Protein AF-A0A0F8YRE2-F1 (afdb_monomer)

Nearest PDB structures (foldseek):
  3ako-assembly1_B  TM=3.468E-01  e=7.387E+00  Plant transformation vector pSITEII-4C1
  8xvg-assembly1_H  TM=2.448E-01  e=8.894E+00  Homo sapiens

Secondary structure (DSSP, 8-state):
-EEEEEEEP-SSTTTTSEEEEE----S---TT-HHHHHHHHHHTSPPPTTGGG---GGGGTT---EEEEEEEE-TTSSEEEEEEEEEPPPTTPPPPPP-SPTT---HHHHHHHHTS----S-PPP-------

Mean predicted aligned error: 9.48 Å

Structure (mmCIF, N/CA/C/O backbone):
data_AF-A0A0F8YRE2-F1
#
_entry.id   AF-A0A0F8YRE2-F1
#
loop_
_atom_site.group_PDB
_atom_site.id
_atom_site.type_symbol
_atom_site.label_atom_id
_atom_site.label_alt_id
_atom_site.label_comp_id
_atom_site.label_asym_id
_atom_site.label_entity_id
_atom_site.label_seq_id
_atom_site.pdbx_PDB_ins_code
_atom_site.Cartn_x
_atom_site.Cartn_y
_atom_site.Cartn_z
_atom_site.occupancy
_atom_site.B_iso_or_equiv
_atom_site.auth_seq_id
_atom_site.auth_comp_id
_atom_site.auth_asym_id
_atom_site.auth_atom_id
_atom_site.pdbx_PDB_model_num
ATOM 1 N N . LEU A 1 1 ? 1.468 -7.126 1.286 1.00 88.31 1 LEU A N 1
ATOM 2 C CA . LEU A 1 1 ? 0.742 -6.599 0.110 1.00 88.31 1 LEU A CA 1
ATOM 3 C C . LEU A 1 1 ? 1.751 -6.330 -0.997 1.00 88.31 1 LEU A C 1
ATOM 5 O O . LEU A 1 1 ? 2.832 -5.826 -0.690 1.00 88.31 1 LEU A O 1
ATOM 9 N N . GLY A 1 2 ? 1.421 -6.714 -2.228 1.00 89.31 2 GLY A N 1
ATOM 10 C CA . GLY A 1 2 ? 2.219 -6.464 -3.428 1.00 89.31 2 GLY A CA 1
ATOM 11 C C . GLY A 1 2 ? 1.455 -5.560 -4.393 1.00 89.31 2 GLY A C 1
ATOM 12 O O . GLY A 1 2 ? 0.228 -5.615 -4.419 1.00 89.31 2 GLY A O 1
ATOM 13 N N . PHE A 1 3 ? 2.168 -4.713 -5.128 1.00 90.88 3 PHE A N 1
ATOM 14 C CA . PHE A 1 3 ? 1.592 -3.693 -5.996 1.00 90.88 3 PHE A CA 1
ATOM 15 C C . PHE A 1 3 ? 2.363 -3.615 -7.307 1.00 90.88 3 PHE A C 1
ATOM 17 O O . PHE A 1 3 ? 3.580 -3.445 -7.299 1.00 90.88 3 PHE A O 1
ATOM 24 N N . GLU A 1 4 ? 1.643 -3.678 -8.419 1.00 91.12 4 GLU A N 1
ATOM 25 C CA . GLU A 1 4 ? 2.153 -3.332 -9.741 1.00 91.12 4 GLU A CA 1
ATOM 26 C C . GLU A 1 4 ? 1.975 -1.829 -9.980 1.00 91.12 4 GLU A C 1
ATOM 28 O O . GLU A 1 4 ? 0.897 -1.290 -9.719 1.00 91.12 4 GLU A O 1
ATOM 33 N N . ILE A 1 5 ? 3.021 -1.147 -10.452 1.00 91.56 5 ILE A N 1
ATOM 34 C CA . ILE A 1 5 ? 2.970 0.286 -10.785 1.00 91.56 5 ILE A CA 1
ATOM 35 C C . ILE A 1 5 ? 3.177 0.510 -12.283 1.00 91.56 5 ILE A C 1
ATOM 37 O O . ILE A 1 5 ? 3.642 -0.380 -12.984 1.00 91.56 5 ILE A O 1
ATOM 41 N N . ASP A 1 6 ? 2.807 1.688 -12.788 1.00 89.75 6 ASP A N 1
ATOM 42 C CA . ASP A 1 6 ? 2.794 1.941 -14.237 1.00 89.75 6 ASP A CA 1
ATOM 43 C C . ASP A 1 6 ? 4.196 2.058 -14.840 1.00 89.75 6 ASP A C 1
ATOM 45 O O . ASP A 1 6 ? 4.415 1.725 -16.005 1.00 89.75 6 ASP A O 1
ATOM 49 N N . GLU A 1 7 ? 5.157 2.480 -14.020 1.00 88.75 7 GLU A N 1
ATOM 50 C CA . GLU A 1 7 ? 6.556 2.582 -14.405 1.00 88.75 7 GLU A CA 1
ATOM 51 C C . GLU A 1 7 ? 7.106 1.220 -14.840 1.00 88.75 7 GLU A C 1
ATOM 53 O O . GLU A 1 7 ? 6.908 0.194 -14.178 1.00 88.75 7 GLU A O 1
ATOM 58 N N . ARG A 1 8 ? 7.840 1.223 -15.954 1.00 89.25 8 ARG A N 1
ATOM 59 C CA . ARG A 1 8 ? 8.491 0.034 -16.502 1.00 89.25 8 ARG A CA 1
ATOM 60 C C . ARG A 1 8 ? 9.967 0.010 -16.154 1.00 89.25 8 ARG A C 1
ATOM 62 O O . ARG A 1 8 ? 10.634 1.038 -16.104 1.00 89.25 8 ARG A O 1
ATOM 69 N N . GLN A 1 9 ? 10.470 -1.199 -15.962 1.00 87.31 9 GLN A N 1
ATOM 70 C CA . GLN A 1 9 ? 11.892 -1.465 -15.843 1.00 87.31 9 GLN A CA 1
ATOM 71 C C . GLN A 1 9 ? 12.541 -1.290 -17.218 1.00 87.31 9 GLN A C 1
ATOM 73 O O . GLN A 1 9 ? 12.136 -1.942 -18.179 1.00 87.31 9 GLN A O 1
ATOM 78 N N . GLU A 1 10 ? 13.533 -0.409 -17.320 1.00 88.38 10 GLU A N 1
ATOM 79 C CA . GLU A 1 10 ? 14.265 -0.170 -18.573 1.00 88.38 10 GLU A CA 1
ATOM 80 C C . GLU A 1 10 ? 15.417 -1.166 -18.770 1.00 88.38 10 GLU A C 1
ATOM 82 O O . GLU A 1 10 ? 15.766 -1.503 -19.898 1.00 88.38 10 GLU A O 1
ATOM 87 N N . GLU A 1 11 ? 15.973 -1.687 -17.673 1.00 84.81 11 GLU A N 1
ATOM 88 C CA . GLU A 1 11 ? 17.169 -2.531 -17.667 1.00 84.81 11 GLU A CA 1
ATOM 89 C C . GLU A 1 11 ? 17.007 -3.754 -16.741 1.00 84.81 11 GLU A C 1
ATOM 91 O O . GLU A 1 11 ? 16.145 -3.786 -15.860 1.00 84.81 11 GLU A O 1
ATOM 96 N N . GLY A 1 12 ? 17.864 -4.765 -16.927 1.00 83.50 12 GLY A N 1
ATOM 97 C CA . GLY A 1 12 ? 17.909 -5.992 -16.118 1.00 83.50 12 GLY A CA 1
ATOM 98 C C . GLY A 1 12 ? 17.015 -7.133 -16.624 1.00 83.50 12 GLY A C 1
ATOM 99 O O . GLY A 1 12 ? 16.387 -7.039 -17.676 1.00 83.50 12 GLY A O 1
ATOM 100 N N . ASP A 1 13 ? 16.945 -8.222 -15.852 1.00 80.62 13 ASP A N 1
ATOM 101 C CA . ASP A 1 13 ? 16.235 -9.465 -16.223 1.00 80.62 13 ASP A CA 1
ATOM 102 C C . ASP A 1 13 ? 14.716 -9.286 -16.420 1.00 80.62 13 ASP A C 1
ATOM 104 O O . ASP A 1 13 ? 14.044 -10.146 -16.989 1.00 80.62 13 ASP A O 1
ATOM 108 N N . TYR A 1 14 ? 14.165 -8.165 -15.946 1.00 83.38 14 TYR A N 1
ATOM 109 C CA . TYR A 1 14 ? 12.747 -7.818 -16.043 1.00 83.38 14 TYR A CA 1
ATOM 110 C C . TYR A 1 14 ? 12.500 -6.582 -16.927 1.00 83.38 14 TYR A C 1
ATOM 112 O O . TYR A 1 14 ? 11.425 -5.987 -16.839 1.00 83.38 14 TYR A O 1
ATOM 120 N N . ALA A 1 15 ? 13.460 -6.191 -17.776 1.00 86.44 15 ALA A N 1
ATOM 121 C CA . ALA A 1 15 ? 13.299 -5.076 -18.710 1.00 86.44 15 ALA A CA 1
ATOM 122 C C . ALA A 1 15 ? 12.010 -5.215 -19.549 1.00 86.44 15 ALA A C 1
ATOM 124 O O . ALA A 1 15 ? 11.662 -6.296 -20.028 1.00 86.44 15 ALA A O 1
ATOM 125 N N . GLY A 1 16 ? 11.268 -4.117 -19.694 1.00 85.56 16 GLY A N 1
ATOM 126 C CA . GLY A 1 16 ? 9.959 -4.060 -20.348 1.00 85.56 16 GLY A CA 1
ATOM 127 C C . GLY A 1 16 ? 8.769 -4.425 -19.451 1.00 85.56 16 GLY A C 1
ATOM 128 O O . GLY A 1 16 ? 7.635 -4.075 -19.788 1.00 85.56 16 GLY A O 1
ATOM 129 N N . LYS A 1 17 ? 8.985 -5.061 -18.291 1.00 86.88 17 LYS A N 1
ATOM 130 C CA . LYS A 1 17 ? 7.921 -5.332 -17.309 1.00 86.88 17 LYS A CA 1
ATOM 131 C C . LYS A 1 17 ? 7.723 -4.139 -16.378 1.00 86.88 17 LYS A C 1
ATOM 133 O O . LYS A 1 17 ? 8.655 -3.386 -16.098 1.00 86.88 17 LYS A O 1
ATOM 138 N N . ARG A 1 18 ? 6.506 -3.990 -15.861 1.00 8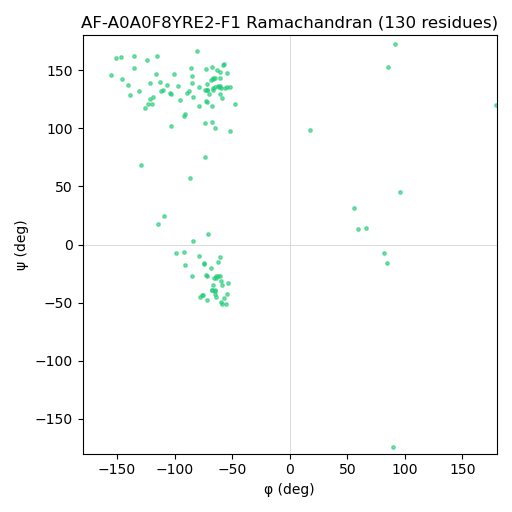9.44 18 ARG A N 1
ATOM 139 C CA . ARG A 1 18 ? 6.193 -3.019 -14.809 1.00 89.44 18 ARG A CA 1
ATOM 140 C C . ARG A 1 18 ? 6.951 -3.317 -13.518 1.00 89.44 18 ARG A C 1
ATOM 142 O O . ARG A 1 18 ? 7.289 -4.468 -13.223 1.00 89.44 18 ARG A O 1
ATOM 149 N N . PHE A 1 19 ? 7.249 -2.274 -12.753 1.00 88.12 19 PHE A N 1
ATOM 150 C CA . PHE A 1 19 ? 7.815 -2.435 -11.420 1.00 88.12 19 PHE A CA 1
ATOM 151 C C . PHE A 1 19 ? 6.790 -3.081 -10.486 1.00 88.12 19 PHE A C 1
ATOM 153 O O . PHE A 1 19 ? 5.594 -2.786 -10.527 1.00 88.12 19 PHE A O 1
ATOM 160 N N . PHE A 1 20 ? 7.291 -3.937 -9.597 1.00 87.50 20 PHE A N 1
ATOM 161 C CA . PHE A 1 20 ? 6.498 -4.527 -8.530 1.00 87.50 20 PHE A CA 1
ATOM 162 C C . PHE A 1 20 ? 7.066 -4.133 -7.173 1.00 87.50 20 PHE A C 1
ATOM 164 O O . PHE A 1 20 ? 8.249 -4.335 -6.890 1.00 87.50 20 PHE A O 1
ATOM 171 N N . LEU A 1 21 ? 6.209 -3.585 -6.321 1.00 88.44 21 LEU A N 1
ATOM 172 C CA . LEU A 1 21 ? 6.556 -3.120 -4.989 1.00 88.44 21 LEU A CA 1
ATOM 173 C C . LEU A 1 21 ? 5.876 -3.983 -3.935 1.00 88.44 21 LEU A C 1
ATOM 175 O O . LEU A 1 21 ? 4.703 -4.322 -4.046 1.00 88.44 21 LEU A O 1
ATOM 179 N N . THR A 1 22 ? 6.589 -4.290 -2.856 1.00 88.19 22 THR A N 1
ATOM 180 C CA . THR A 1 22 ? 6.045 -5.062 -1.734 1.00 88.19 22 THR A CA 1
ATOM 181 C C . THR A 1 22 ? 6.138 -4.280 -0.439 1.00 88.19 22 THR A C 1
ATOM 183 O O . THR A 1 22 ? 7.177 -3.695 -0.130 1.00 88.19 22 THR A O 1
ATOM 186 N N . LYS A 1 23 ? 5.083 -4.353 0.373 1.00 89.69 23 LYS A N 1
ATOM 187 C CA . LYS A 1 23 ? 5.102 -3.938 1.777 1.00 89.69 23 LYS A CA 1
ATOM 188 C C . LYS A 1 23 ? 4.683 -5.113 2.655 1.00 89.69 23 LYS A C 1
ATOM 190 O O . LYS A 1 23 ? 3.596 -5.677 2.484 1.00 89.69 23 LYS A O 1
ATOM 195 N N . THR A 1 24 ? 5.571 -5.502 3.566 1.00 89.25 24 THR A N 1
ATOM 196 C CA . THR A 1 24 ? 5.363 -6.616 4.501 1.00 89.25 24 THR A CA 1
ATOM 197 C C . THR A 1 24 ? 4.599 -6.140 5.728 1.00 89.25 24 THR A C 1
ATOM 199 O O . THR A 1 24 ? 4.863 -5.059 6.258 1.00 89.25 24 THR A O 1
ATOM 202 N N . TYR A 1 25 ? 3.665 -6.965 6.193 1.00 88.56 25 TYR A N 1
ATOM 203 C CA . TYR A 1 25 ? 2.8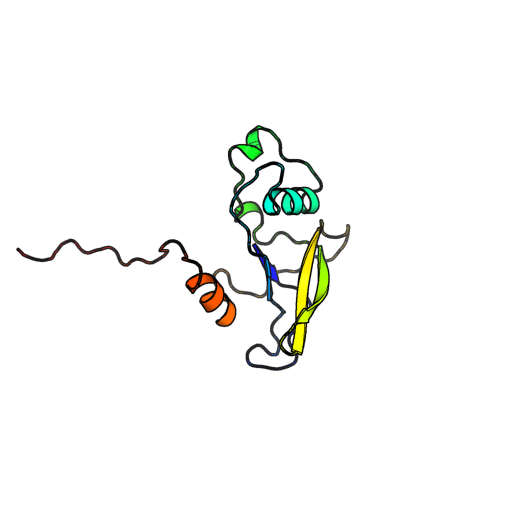32 -6.683 7.354 1.00 88.56 25 TYR A CA 1
ATOM 204 C C . TYR A 1 25 ? 2.747 -7.904 8.257 1.00 88.56 25 TYR A C 1
ATOM 206 O O . TYR A 1 25 ? 2.765 -9.036 7.784 1.00 88.56 25 TYR A O 1
ATOM 214 N N . THR A 1 26 ? 2.552 -7.662 9.549 1.00 90.81 26 THR A N 1
ATOM 215 C CA . THR A 1 26 ? 1.902 -8.645 10.418 1.00 90.81 26 THR A CA 1
ATOM 216 C C . THR A 1 26 ? 0.411 -8.656 10.087 1.00 90.81 26 THR A C 1
ATOM 218 O O . THR A 1 26 ? -0.199 -7.587 9.997 1.00 90.81 26 THR A O 1
ATOM 221 N N . LEU A 1 27 ? -0.176 -9.843 9.922 1.00 90.00 27 LEU A N 1
ATOM 222 C CA . LEU A 1 27 ? -1.597 -10.014 9.610 1.00 90.00 27 LEU A CA 1
ATOM 223 C C . LEU A 1 27 ? -2.467 -9.718 10.844 1.00 90.00 27 LEU A C 1
ATOM 225 O O . LEU A 1 27 ? -2.933 -10.612 11.540 1.00 90.00 27 LEU A O 1
ATOM 229 N N . THR A 1 28 ? -2.627 -8.436 11.169 1.00 91.00 28 THR A N 1
ATOM 230 C CA . THR A 1 28 ? -3.409 -7.969 12.318 1.00 91.00 28 THR A CA 1
ATOM 231 C C . THR A 1 28 ? -4.095 -6.642 12.016 1.00 91.00 28 THR A C 1
ATOM 233 O O . THR A 1 28 ? -3.522 -5.758 11.375 1.00 91.00 28 THR A O 1
ATOM 236 N N . LEU A 1 29 ? -5.324 -6.495 12.517 1.00 93.69 29 LEU A N 1
ATOM 237 C CA . LEU A 1 29 ? -6.135 -5.278 12.413 1.00 93.69 29 LEU A CA 1
ATOM 238 C C . LEU A 1 29 ? -6.289 -4.556 13.762 1.00 93.69 29 LEU A C 1
ATOM 240 O O . LEU A 1 29 ? -7.237 -3.801 13.983 1.00 93.69 29 LEU A O 1
ATOM 244 N N . GLY A 1 30 ? -5.346 -4.768 14.686 1.00 92.81 30 GLY A N 1
ATOM 245 C CA . GLY A 1 30 ? -5.291 -4.002 15.931 1.00 92.81 30 GLY A CA 1
ATOM 246 C C . GLY A 1 30 ? -5.192 -2.493 15.672 1.00 92.81 30 GLY A C 1
ATOM 247 O O . GLY A 1 30 ? -4.690 -2.056 14.641 1.00 92.81 30 GLY A O 1
ATOM 248 N N . GLU A 1 31 ? -5.633 -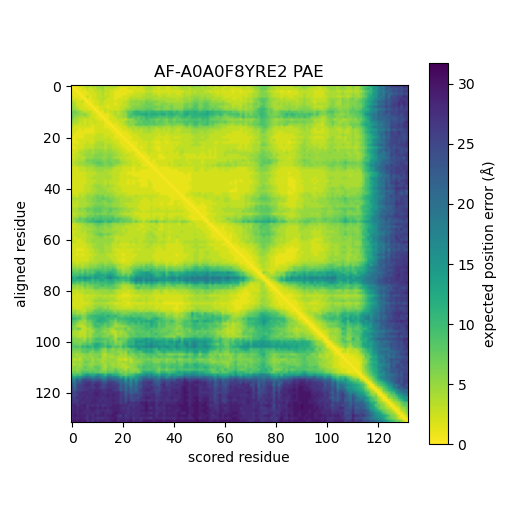1.673 16.623 1.00 92.38 31 GLU A N 1
ATOM 249 C CA . GLU A 1 31 ? -5.698 -0.205 16.487 1.00 92.38 31 GLU A CA 1
ATOM 250 C C . GLU A 1 31 ? -4.360 0.444 16.078 1.00 92.38 31 GLU A C 1
ATOM 252 O O . GLU A 1 31 ? -4.314 1.414 15.324 1.00 92.38 31 GLU A O 1
ATOM 257 N N . LYS A 1 32 ? -3.235 -0.124 16.527 1.00 92.88 32 LYS A N 1
ATOM 258 C CA . LYS A 1 32 ? -1.889 0.375 16.203 1.00 92.88 32 LYS A CA 1
ATOM 259 C C . LYS A 1 32 ? -1.273 -0.270 14.958 1.00 92.88 32 LYS A C 1
ATOM 261 O O . LYS A 1 32 ? -0.200 0.173 14.542 1.00 92.88 32 LYS A O 1
ATOM 266 N N . ALA A 1 3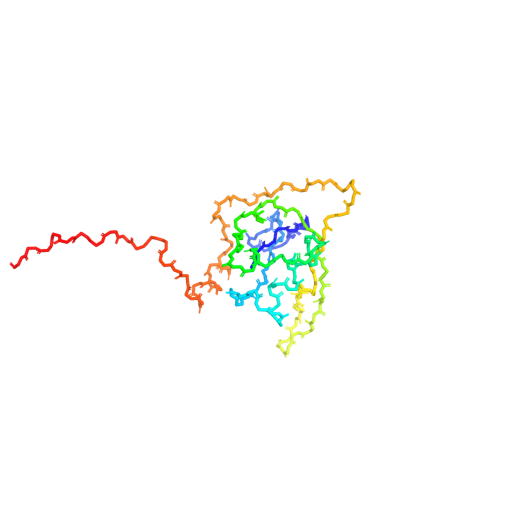3 ? -1.921 -1.279 14.375 1.00 94.56 33 ALA A N 1
ATOM 267 C CA . ALA A 1 33 ? -1.382 -2.067 13.278 1.00 94.56 33 ALA A CA 1
ATOM 268 C C . ALA A 1 33 ? -1.225 -1.235 12.001 1.00 94.56 33 ALA A C 1
ATOM 270 O O . ALA A 1 33 ? -2.135 -0.519 11.586 1.00 94.56 33 ALA A O 1
ATOM 271 N N . ASN A 1 34 ? -0.072 -1.371 11.344 1.00 94.31 34 ASN A N 1
ATOM 272 C CA . ASN A 1 34 ? 0.189 -0.673 10.084 1.00 94.31 34 ASN A CA 1
ATOM 273 C C . ASN A 1 34 ? -0.722 -1.168 8.956 1.00 94.31 34 ASN A C 1
ATOM 275 O O . ASN A 1 34 ? -1.145 -0.356 8.143 1.00 94.31 34 ASN A O 1
ATOM 279 N N . LEU A 1 35 ? -1.066 -2.466 8.943 1.00 94.75 35 LEU A N 1
ATOM 280 C CA . LEU A 1 35 ? -1.996 -3.025 7.959 1.00 94.75 35 LEU A CA 1
ATOM 281 C C . LEU A 1 35 ? -3.351 -2.321 8.049 1.00 94.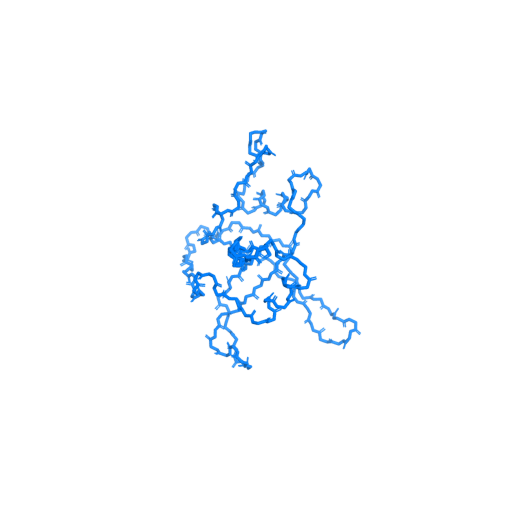75 35 LEU A C 1
ATOM 283 O O . LEU A 1 35 ? -3.826 -1.795 7.052 1.00 94.75 35 LEU A O 1
ATOM 287 N N . ARG A 1 36 ? -3.929 -2.225 9.253 1.00 95.06 36 ARG A N 1
ATOM 288 C CA . ARG A 1 36 ? -5.188 -1.501 9.463 1.00 95.06 36 ARG A CA 1
ATOM 289 C C . ARG A 1 36 ? -5.107 -0.057 8.979 1.00 95.06 36 ARG A C 1
ATOM 291 O O . ARG A 1 36 ? -5.959 0.350 8.202 1.00 95.06 36 ARG A O 1
ATOM 298 N N . LYS A 1 37 ? -4.087 0.692 9.403 1.00 95.38 37 LYS A N 1
ATOM 299 C CA . LYS A 1 37 ? -3.921 2.108 9.028 1.00 95.38 37 LYS A CA 1
ATOM 300 C C . LYS A 1 37 ? -3.862 2.302 7.514 1.00 95.38 37 LYS A C 1
ATOM 302 O O . LYS A 1 37 ? -4.536 3.176 6.979 1.00 95.38 37 LYS A O 1
ATOM 307 N N . ASP A 1 38 ? -3.082 1.470 6.830 1.00 95.94 38 ASP A N 1
ATOM 308 C CA . ASP A 1 38 ? -2.953 1.539 5.377 1.00 95.94 38 ASP A CA 1
ATOM 309 C C . ASP A 1 38 ? -4.261 1.148 4.668 1.00 95.94 38 ASP A C 1
ATOM 311 O O . ASP A 1 38 ? -4.648 1.801 3.703 1.00 95.94 38 ASP A O 1
ATOM 315 N N . LEU A 1 39 ? -4.981 0.134 5.163 1.00 95.50 39 LEU A N 1
ATOM 316 C CA . LEU A 1 39 ? -6.275 -0.271 4.607 1.00 95.50 39 LEU A CA 1
ATOM 317 C C . LEU A 1 39 ? -7.371 0.780 4.825 1.00 95.50 39 LEU A C 1
ATOM 319 O O . LEU A 1 39 ? -8.174 1.008 3.923 1.00 95.50 39 LEU A O 1
ATOM 323 N N . GLU A 1 40 ? -7.412 1.435 5.987 1.00 95.56 40 GLU A N 1
ATOM 324 C CA . GLU A 1 40 ? -8.355 2.530 6.261 1.00 95.56 40 GLU A CA 1
ATOM 325 C C . GLU A 1 40 ? -8.083 3.734 5.354 1.00 95.56 40 GLU A C 1
ATOM 327 O O . GLU A 1 40 ? -9.018 4.299 4.783 1.00 95.56 40 GLU A O 1
ATOM 332 N N . SER A 1 41 ? -6.802 4.078 5.172 1.00 95.94 41 SER A N 1
ATOM 333 C CA . SER A 1 41 ? -6.358 5.126 4.247 1.00 95.94 41 SER A CA 1
ATOM 334 C C . SER A 1 41 ? -6.775 4.808 2.812 1.00 95.94 41 SER A C 1
ATOM 336 O O . SER A 1 41 ? -7.418 5.621 2.151 1.00 95.94 41 SER A O 1
ATOM 338 N N . TRP A 1 42 ? -6.499 3.589 2.347 1.00 95.25 42 TRP A N 1
ATOM 339 C CA . TRP A 1 42 ? -6.832 3.159 0.993 1.00 95.25 42 TRP A CA 1
ATOM 340 C C . TRP A 1 42 ? -8.348 3.142 0.746 1.00 95.25 42 TRP A C 1
ATOM 342 O O . TRP A 1 42 ? -8.827 3.673 -0.256 1.00 95.25 42 TRP A O 1
ATOM 352 N N . ARG A 1 43 ? -9.129 2.604 1.687 1.00 93.00 43 ARG A N 1
ATOM 353 C CA . ARG A 1 43 ? -10.597 2.508 1.580 1.00 93.00 43 ARG A CA 1
ATOM 354 C C . ARG A 1 43 ? -11.313 3.824 1.886 1.00 93.00 43 ARG A C 1
ATOM 356 O O . ARG A 1 43 ? -12.518 3.914 1.667 1.00 93.00 43 ARG A O 1
ATOM 363 N N . THR A 1 44 ? -10.600 4.828 2.404 1.00 93.56 44 THR A N 1
ATOM 364 C CA . THR A 1 44 ? -11.164 6.111 2.865 1.00 93.56 44 THR A CA 1
ATOM 365 C C . THR A 1 44 ? -12.271 5.930 3.916 1.00 93.56 44 THR A C 1
ATOM 367 O O . THR A 1 44 ? -13.228 6.700 3.984 1.00 93.56 44 THR A O 1
ATOM 370 N N . ARG A 1 45 ? -12.176 4.879 4.739 1.00 93.81 45 ARG A N 1
ATOM 371 C CA . ARG A 1 45 ? -13.115 4.615 5.838 1.00 93.81 45 ARG A CA 1
ATOM 372 C C . ARG A 1 45 ? -12.473 3.769 6.925 1.00 93.81 45 ARG A C 1
ATOM 374 O O . ARG A 1 45 ? -11.679 2.879 6.632 1.00 93.81 45 ARG A O 1
ATOM 381 N N . SER A 1 46 ? -12.861 4.026 8.168 1.00 94.44 46 SER A N 1
ATOM 382 C CA . SER A 1 46 ? -12.500 3.179 9.305 1.00 94.44 46 SER A CA 1
ATOM 383 C C . SER A 1 46 ? -13.178 1.812 9.214 1.00 94.44 46 SER A C 1
ATOM 385 O O . SER A 1 46 ? -14.261 1.684 8.634 1.00 94.44 46 SER A O 1
ATOM 387 N N . PHE A 1 47 ? -12.556 0.797 9.813 1.00 94.00 47 PHE A N 1
ATOM 388 C CA . PHE A 1 47 ? -13.179 -0.520 9.954 1.00 94.00 47 PHE A CA 1
ATOM 389 C C . PHE A 1 47 ? -14.368 -0.471 10.917 1.00 94.00 47 PHE A C 1
ATOM 391 O O . PHE A 1 47 ? -14.308 0.194 11.955 1.00 94.00 47 PHE A O 1
ATOM 398 N N . THR A 1 48 ? -15.428 -1.217 10.603 1.00 94.62 48 THR A N 1
ATOM 399 C CA . THR A 1 48 ? -16.523 -1.461 11.555 1.00 94.62 48 THR A CA 1
ATOM 400 C C . THR A 1 48 ? -16.146 -2.564 12.548 1.00 94.62 48 THR A C 1
ATOM 402 O O . THR A 1 48 ? -15.181 -3.303 12.338 1.00 94.62 48 THR A O 1
ATOM 405 N N . ALA A 1 49 ? -16.911 -2.707 13.635 1.00 92.75 49 ALA A N 1
ATOM 406 C CA . ALA A 1 49 ? -16.680 -3.766 14.621 1.00 92.75 49 ALA A CA 1
ATOM 407 C C . ALA A 1 49 ? -16.782 -5.173 14.006 1.00 92.75 49 ALA A C 1
ATOM 409 O O . ALA A 1 49 ? -16.096 -6.091 14.447 1.00 92.75 49 ALA A O 1
ATOM 410 N N . GLU A 1 50 ? -17.620 -5.343 12.985 1.00 91.50 50 GLU A N 1
ATOM 411 C CA . GLU A 1 50 ? -17.795 -6.589 12.244 1.00 91.50 50 GLU A CA 1
ATOM 412 C C . GLU A 1 50 ? -16.586 -6.873 11.354 1.00 91.50 50 GLU A C 1
ATOM 414 O O . GLU A 1 50 ? -16.039 -7.968 11.416 1.00 91.50 50 GLU A O 1
A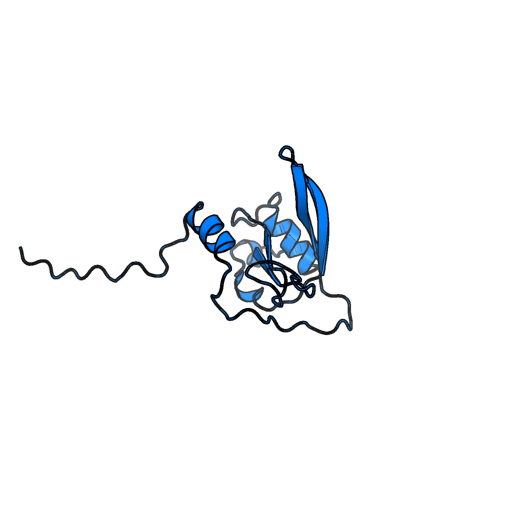TOM 419 N N . GLU A 1 51 ? -16.114 -5.883 10.591 1.00 90.94 51 GLU A N 1
ATOM 420 C CA . GLU A 1 51 ? -14.947 -6.047 9.713 1.00 90.94 51 GLU A CA 1
ATOM 421 C C . GLU A 1 51 ? -13.654 -6.298 10.511 1.00 90.94 51 GLU A C 1
ATOM 423 O O . GLU A 1 51 ? -12.749 -6.982 10.041 1.00 90.94 51 GLU A O 1
ATOM 428 N N . LEU A 1 52 ? -13.562 -5.790 11.747 1.00 92.25 52 LEU A N 1
ATOM 429 C CA . LEU A 1 52 ? -12.435 -6.080 12.641 1.00 92.25 52 LEU A CA 1
ATOM 430 C C . LEU A 1 52 ? -12.399 -7.535 13.129 1.00 92.25 52 LEU A C 1
ATOM 432 O O . LEU A 1 52 ? -11.335 -7.991 13.546 1.00 92.25 52 LEU A O 1
ATOM 436 N N . LYS A 1 53 ? -13.522 -8.269 13.084 1.00 89.06 53 LYS A N 1
ATOM 437 C CA . LYS A 1 53 ? -13.545 -9.707 13.417 1.00 89.06 53 LYS A CA 1
ATOM 438 C C . LYS A 1 53 ? -12.899 -10.553 12.324 1.00 89.06 53 LYS A C 1
ATOM 440 O O . LYS A 1 53 ? -12.407 -11.639 12.608 1.00 89.06 53 LYS A O 1
ATOM 445 N N . GLY A 1 54 ? -12.903 -10.052 11.096 1.00 83.06 54 GLY A N 1
ATOM 446 C CA . GLY A 1 54 ? -12.333 -10.713 9.939 1.00 83.06 54 GLY A CA 1
ATOM 447 C C . GLY A 1 54 ? -12.549 -9.845 8.712 1.00 83.06 54 GLY A C 1
ATOM 448 O O . GLY A 1 54 ? -13.685 -9.546 8.348 1.00 83.06 54 GLY A O 1
ATOM 449 N N . PHE A 1 55 ? -11.451 -9.443 8.084 1.00 88.88 55 PHE A N 1
ATOM 450 C C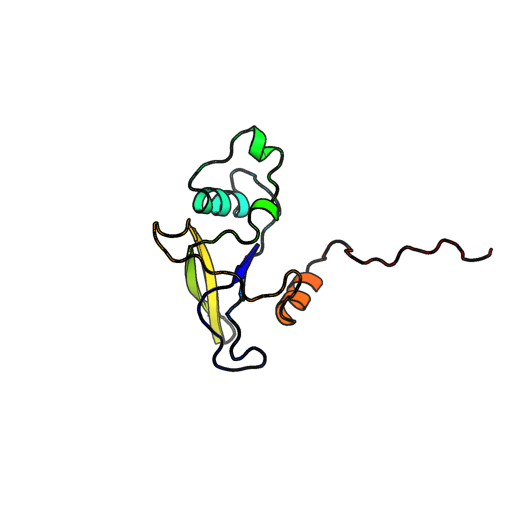A . PHE A 1 55 ? -11.468 -8.791 6.787 1.00 88.88 55 PHE A CA 1
ATOM 451 C C . PHE A 1 55 ? -10.671 -9.655 5.829 1.00 88.88 55 PHE A C 1
ATOM 453 O O . PHE A 1 55 ? -9.487 -9.914 6.055 1.00 88.88 55 PHE A O 1
ATOM 460 N N . ASP A 1 56 ? -11.339 -10.092 4.777 1.00 88.62 56 ASP A N 1
ATOM 461 C CA . ASP A 1 56 ? -10.720 -10.880 3.735 1.00 88.62 56 ASP A CA 1
ATOM 462 C C . ASP A 1 56 ? -9.925 -9.964 2.789 1.00 88.62 56 ASP A C 1
ATOM 464 O O . ASP A 1 56 ? -10.472 -9.040 2.175 1.00 88.62 56 ASP A O 1
ATOM 468 N N . LEU A 1 57 ? -8.613 -10.209 2.724 1.00 88.56 57 LEU A N 1
ATOM 469 C CA . LEU A 1 57 ? -7.669 -9.447 1.912 1.00 88.56 57 LEU A CA 1
ATOM 470 C C . LEU A 1 57 ? -7.784 -9.767 0.418 1.00 88.56 57 LEU A C 1
ATOM 472 O O . LEU A 1 57 ? -7.319 -8.956 -0.381 1.00 88.56 57 LEU A O 1
ATOM 476 N N . GLU A 1 58 ? -8.416 -10.878 0.031 1.00 88.06 58 GLU A N 1
ATOM 477 C CA . GLU A 1 58 ? -8.646 -11.221 -1.379 1.00 88.06 58 GLU A CA 1
ATOM 478 C C . GLU A 1 58 ? -9.527 -10.176 -2.072 1.00 88.06 58 GLU A C 1
ATOM 480 O O . GLU A 1 58 ? -9.331 -9.867 -3.245 1.00 88.06 58 GLU A O 1
ATOM 485 N N . ASN A 1 59 ? -10.390 -9.492 -1.312 1.00 88.56 59 ASN A N 1
ATOM 486 C CA . ASN A 1 59 ? -11.181 -8.356 -1.797 1.00 88.56 59 ASN A CA 1
ATOM 487 C C . ASN A 1 59 ? -10.340 -7.165 -2.293 1.00 88.56 59 ASN A C 1
ATOM 489 O O . ASN A 1 59 ? -10.892 -6.214 -2.844 1.00 88.56 59 ASN A O 1
ATOM 493 N N . LEU A 1 60 ? -9.028 -7.164 -2.041 1.00 88.75 60 LEU A N 1
ATOM 494 C CA . LEU A 1 60 ? -8.100 -6.125 -2.490 1.00 88.75 60 LEU A CA 1
ATOM 495 C C . LEU A 1 60 ? -7.334 -6.516 -3.755 1.00 88.75 60 LEU A C 1
ATOM 497 O O . LEU A 1 60 ? -6.613 -5.679 -4.302 1.00 88.75 60 LEU A O 1
ATOM 501 N N . LEU A 1 61 ? -7.464 -7.759 -4.224 1.00 87.44 61 LEU A N 1
ATOM 502 C CA . LEU A 1 61 ? -6.864 -8.179 -5.484 1.00 87.44 61 LEU A CA 1
ATOM 503 C C . LEU A 1 61 ? -7.462 -7.358 -6.628 1.00 87.44 61 LEU A C 1
ATOM 505 O O . LEU A 1 61 ? -8.666 -7.109 -6.679 1.00 87.44 61 LEU A O 1
ATOM 509 N N . ASN A 1 62 ? -6.600 -6.898 -7.535 1.00 87.12 62 ASN A N 1
ATOM 510 C CA . ASN A 1 62 ? -6.970 -6.076 -8.693 1.00 87.12 62 ASN A CA 1
ATOM 511 C C . ASN A 1 62 ? -7.662 -4.740 -8.349 1.00 87.12 62 ASN A C 1
ATOM 513 O O . ASN A 1 62 ? -8.209 -4.074 -9.230 1.00 87.12 62 ASN A O 1
ATOM 517 N N . VAL A 1 63 ? -7.623 -4.311 -7.084 1.00 91.50 63 VAL A N 1
ATOM 518 C CA . VAL A 1 63 ? -8.094 -2.987 -6.675 1.00 91.50 63 VAL A CA 1
ATOM 519 C C . VAL A 1 63 ? -6.971 -1.979 -6.899 1.00 91.50 63 VAL A C 1
ATOM 521 O O . VAL A 1 63 ? -5.856 -2.150 -6.417 1.00 91.50 63 VAL A O 1
ATOM 524 N N . ASN A 1 64 ? -7.251 -0.898 -7.628 1.00 93.44 64 ASN A N 1
ATOM 525 C CA . ASN A 1 64 ? -6.268 0.160 -7.852 1.00 93.44 64 ASN A CA 1
ATOM 526 C C . ASN A 1 64 ? -6.045 1.007 -6.588 1.00 93.44 64 ASN A C 1
ATOM 528 O O . ASN A 1 64 ? -6.951 1.235 -5.778 1.00 93.44 64 ASN A O 1
ATOM 532 N N . CYS A 1 65 ? -4.837 1.544 -6.467 1.00 94.38 65 CYS A N 1
ATOM 533 C CA . CYS A 1 65 ? -4.437 2.473 -5.419 1.00 94.38 65 CYS A CA 1
ATOM 534 C C . CYS A 1 65 ? -3.421 3.479 -5.949 1.00 94.38 65 CYS A C 1
ATOM 536 O O . CYS A 1 65 ? -2.730 3.207 -6.927 1.00 94.38 65 CYS A O 1
ATOM 538 N N . ASN A 1 66 ? -3.270 4.593 -5.238 1.00 94.06 66 ASN A N 1
ATOM 539 C CA . ASN A 1 66 ? -2.130 5.485 -5.400 1.00 94.06 66 ASN A CA 1
ATOM 540 C C . ASN A 1 66 ? -1.139 5.279 -4.256 1.00 94.06 66 ASN A C 1
ATOM 542 O O . ASN A 1 66 ? -1.516 5.303 -3.080 1.00 94.06 66 ASN A O 1
ATOM 546 N N . LEU A 1 67 ? 0.131 5.090 -4.606 1.00 94.44 67 LEU A N 1
ATOM 547 C CA . LEU A 1 67 ? 1.212 4.856 -3.656 1.00 94.44 67 LEU A CA 1
ATOM 548 C C . LEU A 1 67 ? 2.050 6.119 -3.492 1.00 94.44 67 LEU A C 1
ATOM 550 O O . LEU A 1 67 ? 2.518 6.693 -4.470 1.00 94.44 67 LEU A O 1
ATOM 554 N N . ASN A 1 68 ? 2.297 6.508 -2.245 1.00 93.81 68 ASN A N 1
ATOM 555 C CA . ASN A 1 68 ? 3.296 7.523 -1.935 1.00 93.81 68 ASN A CA 1
ATOM 556 C C . ASN A 1 68 ? 4.633 6.833 -1.661 1.00 93.81 68 ASN A C 1
ATOM 558 O O . ASN A 1 68 ? 4.785 6.142 -0.648 1.00 93.81 68 ASN A O 1
ATOM 562 N N . LEU A 1 69 ? 5.592 7.015 -2.564 1.00 92.75 69 LEU A N 1
ATOM 563 C CA . LEU A 1 69 ? 6.914 6.400 -2.498 1.00 92.75 69 LEU A CA 1
ATOM 564 C C . LEU A 1 69 ? 7.928 7.375 -1.896 1.00 92.75 69 LEU A C 1
ATOM 566 O O . LEU A 1 69 ? 7.936 8.560 -2.215 1.00 92.75 69 LEU A O 1
ATOM 570 N N . VAL A 1 70 ? 8.772 6.877 -0.994 1.00 90.44 70 VAL A N 1
ATOM 571 C CA . VAL A 1 70 ? 9.839 7.656 -0.359 1.00 90.44 70 VAL A CA 1
ATOM 572 C C . VAL A 1 70 ? 11.159 6.940 -0.556 1.00 90.44 70 VAL A C 1
ATOM 574 O O . VAL A 1 70 ? 11.364 5.838 -0.041 1.00 90.44 70 VAL A O 1
ATOM 577 N N . GLU A 1 71 ? 12.065 7.604 -1.256 1.00 86.94 71 GLU A N 1
ATOM 578 C CA . GLU A 1 71 ? 13.449 7.184 -1.401 1.00 86.94 71 GLU A CA 1
ATOM 579 C C . GLU A 1 71 ? 14.215 7.376 -0.092 1.00 86.94 71 GLU A C 1
ATOM 581 O O . GLU A 1 71 ? 14.139 8.412 0.572 1.00 86.94 71 GLU A O 1
ATOM 586 N N . LYS A 1 72 ? 14.964 6.350 0.302 1.00 81.88 72 LYS A N 1
ATOM 587 C CA . LYS A 1 72 ? 15.826 6.361 1.479 1.00 81.88 72 LYS A CA 1
ATOM 588 C C . LYS A 1 72 ? 17.209 5.841 1.105 1.00 81.88 72 LYS A C 1
ATOM 590 O O . LYS A 1 72 ? 17.303 4.767 0.509 1.00 81.88 72 LYS A O 1
ATOM 595 N N . PRO A 1 73 ? 18.2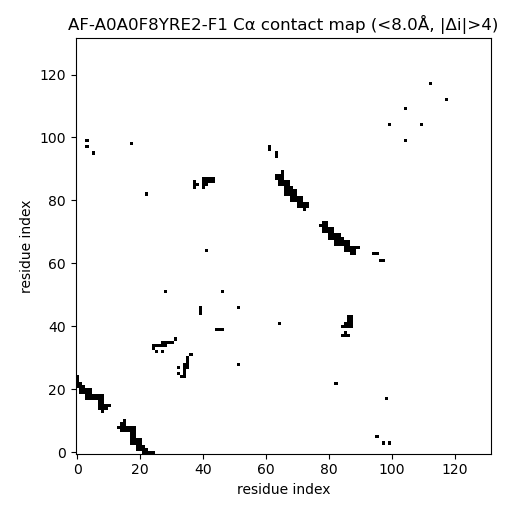91 6.53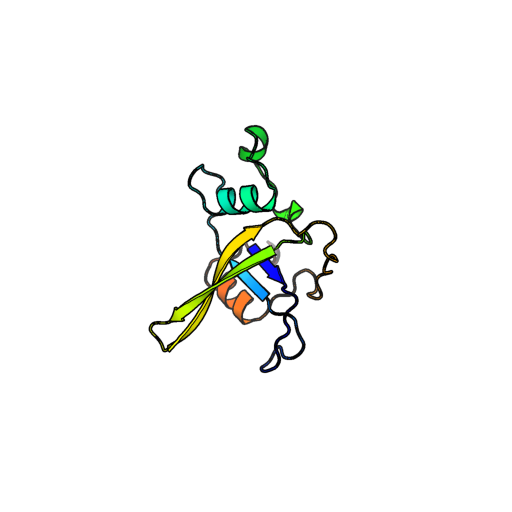1 1.491 1.00 80.94 73 PRO A N 1
ATOM 596 C CA . PRO A 1 73 ? 19.634 6.018 1.274 1.00 80.94 73 PRO A CA 1
ATOM 597 C C . PRO A 1 73 ? 19.851 4.748 2.105 1.00 80.94 73 PRO A C 1
ATOM 599 O O . PRO A 1 73 ? 19.494 4.681 3.286 1.00 80.94 73 PRO A O 1
ATOM 602 N N . ARG A 1 74 ? 20.455 3.728 1.496 1.00 76.38 74 ARG A N 1
ATOM 603 C CA . ARG A 1 74 ? 20.889 2.519 2.203 1.00 76.38 74 ARG A CA 1
ATOM 604 C C . ARG A 1 74 ? 22.269 2.740 2.818 1.00 76.38 74 ARG A C 1
ATOM 606 O O . ARG A 1 74 ? 23.139 3.361 2.218 1.00 76.38 74 ARG A O 1
ATOM 613 N N . LYS A 1 75 ? 22.505 2.146 3.994 1.00 73.19 75 LYS A N 1
ATOM 614 C CA . LYS A 1 75 ? 23.828 2.161 4.656 1.00 73.19 75 LYS A CA 1
ATOM 615 C C . LYS A 1 75 ? 24.929 1.507 3.809 1.00 73.19 75 LYS A C 1
ATOM 617 O O . LYS A 1 75 ? 26.090 1.858 3.956 1.00 73.19 75 LYS A O 1
ATOM 622 N N . SER A 1 76 ? 24.560 0.570 2.936 1.00 74.62 76 SER A N 1
ATOM 623 C CA . SER A 1 76 ? 25.451 -0.149 2.017 1.00 74.62 76 SER A CA 1
ATOM 624 C C . SER A 1 76 ? 25.740 0.599 0.708 1.00 74.62 76 SER A C 1
ATOM 626 O O . SER A 1 76 ? 26.377 0.032 -0.172 1.00 74.62 76 SER A O 1
ATOM 628 N N . GLY A 1 77 ? 25.229 1.824 0.543 1.00 67.50 77 GLY A N 1
ATOM 629 C CA . GLY A 1 77 ? 25.147 2.490 -0.756 1.00 67.50 77 GLY A CA 1
ATOM 630 C C . GLY A 1 77 ? 23.886 2.092 -1.533 1.00 67.50 77 GLY A C 1
ATOM 631 O O . GLY A 1 77 ? 23.315 1.017 -1.321 1.00 67.50 77 GLY A O 1
ATOM 632 N N . GLY A 1 78 ? 23.432 2.995 -2.405 1.00 74.38 78 GLY A N 1
ATOM 633 C CA . GLY A 1 78 ? 22.199 2.862 -3.187 1.00 74.38 78 GLY A CA 1
ATOM 634 C C . GLY A 1 78 ? 20.956 3.459 -2.517 1.00 74.38 78 GLY A C 1
ATOM 635 O O . GLY A 1 78 ? 20.977 3.872 -1.354 1.00 74.38 78 GLY A O 1
ATOM 636 N N . ILE A 1 79 ? 19.860 3.495 -3.274 1.00 77.69 79 ILE A N 1
ATOM 637 C CA . ILE A 1 79 ? 18.561 4.028 -2.852 1.00 77.69 79 ILE A CA 1
ATOM 638 C C . ILE A 1 79 ? 17.596 2.861 -2.620 1.00 77.69 79 ILE A C 1
ATOM 640 O O . ILE A 1 79 ? 17.563 1.889 -3.371 1.00 77.69 79 ILE A O 1
ATOM 644 N N . TRP A 1 80 ? 16.828 2.936 -1.538 1.00 79.50 80 TRP A N 1
ATOM 645 C CA . TRP A 1 80 ? 15.689 2.070 -1.266 1.00 79.50 80 TRP A CA 1
ATOM 646 C C . TRP A 1 80 ? 14.402 2.863 -1.389 1.00 79.50 80 TRP A C 1
ATOM 648 O O . TRP A 1 80 ? 14.279 3.918 -0.773 1.00 79.50 80 TRP A O 1
ATOM 658 N N . VAL A 1 81 ? 13.417 2.318 -2.088 1.00 84.06 81 VAL A N 1
ATOM 659 C CA . VAL A 1 81 ? 12.090 2.919 -2.162 1.00 84.06 81 VAL A CA 1
ATOM 660 C C . VAL A 1 81 ? 11.189 2.280 -1.112 1.00 84.06 81 VAL A C 1
ATOM 662 O O . VAL A 1 81 ? 11.024 1.064 -1.061 1.00 84.06 81 VAL A O 1
ATOM 665 N N . ASN A 1 82 ? 10.601 3.106 -0.252 1.00 87.81 82 ASN A N 1
ATOM 666 C CA . ASN A 1 82 ? 9.644 2.681 0.760 1.00 87.81 82 ASN A CA 1
ATOM 667 C C . ASN A 1 82 ? 8.245 3.218 0.444 1.00 87.81 82 ASN A C 1
ATOM 669 O O . ASN A 1 82 ? 8.078 4.422 0.268 1.00 87.81 82 ASN A O 1
ATOM 673 N N . ILE A 1 83 ? 7.224 2.361 0.504 1.00 93.56 83 ILE A N 1
ATOM 674 C CA . ILE A 1 83 ? 5.819 2.788 0.421 1.00 93.56 83 ILE A CA 1
ATOM 675 C C . ILE A 1 83 ? 5.421 3.459 1.746 1.00 93.56 83 ILE A C 1
ATOM 677 O O . ILE A 1 83 ? 5.227 2.796 2.773 1.00 93.56 83 ILE A O 1
ATOM 681 N N . ALA A 1 84 ? 5.325 4.787 1.736 1.00 92.31 84 ALA A N 1
ATOM 682 C CA . ALA A 1 84 ? 4.978 5.591 2.902 1.00 92.31 84 ALA A CA 1
ATOM 683 C C . ALA A 1 84 ? 3.481 5.538 3.218 1.00 92.31 84 ALA A C 1
ATOM 685 O O . ALA A 1 84 ? 3.126 5.352 4.380 1.00 92.31 84 ALA A O 1
ATOM 686 N N . SER A 1 85 ? 2.620 5.638 2.205 1.00 92.88 85 SER A N 1
ATOM 687 C CA . SER A 1 85 ? 1.172 5.500 2.377 1.00 92.88 85 SER A CA 1
ATOM 688 C C . SER A 1 85 ? 0.493 4.956 1.121 1.00 92.88 85 SER A C 1
ATOM 690 O O . SER A 1 85 ? 1.050 5.019 0.022 1.00 92.88 85 SER A O 1
ATOM 692 N N . ILE A 1 86 ? -0.712 4.421 1.317 1.00 96.44 86 ILE A N 1
ATOM 693 C CA . ILE A 1 86 ? -1.575 3.861 0.275 1.00 96.44 86 ILE A CA 1
ATOM 694 C C . ILE A 1 86 ? -2.890 4.640 0.308 1.00 96.44 86 ILE A C 1
ATOM 696 O O . ILE A 1 86 ? -3.516 4.769 1.361 1.00 96.44 86 ILE A O 1
ATOM 700 N N . ASN A 1 87 ? -3.284 5.190 -0.835 1.00 95.12 87 ASN A N 1
ATOM 701 C CA . ASN A 1 87 ? -4.443 6.064 -0.980 1.00 95.12 87 ASN A CA 1
ATOM 702 C C . ASN A 1 87 ? -5.402 5.509 -2.044 1.00 95.12 87 ASN A C 1
ATOM 704 O O . ASN A 1 87 ? -4.972 4.749 -2.919 1.00 95.12 87 ASN A O 1
ATOM 708 N N . PRO A 1 88 ? -6.688 5.900 -2.021 1.00 94.00 88 PRO A N 1
ATOM 709 C CA . PRO A 1 88 ? -7.599 5.593 -3.116 1.00 94.00 88 PRO A CA 1
ATOM 710 C C . PRO A 1 88 ? -7.080 6.150 -4.456 1.00 94.00 88 PRO A C 1
ATOM 712 O O . PRO A 1 88 ? -6.349 7.150 -4.482 1.00 94.00 88 PRO A O 1
ATOM 715 N N . PRO A 1 89 ? -7.478 5.536 -5.582 1.00 90.56 89 PRO A N 1
ATOM 716 C CA . PRO A 1 89 ? -7.211 6.097 -6.900 1.00 90.56 89 PRO A CA 1
ATOM 717 C C . PRO A 1 89 ? -7.880 7.475 -7.030 1.00 90.56 89 PRO A C 1
ATOM 719 O O . PRO A 1 89 ? -8.936 7.726 -6.437 1.00 90.56 89 PRO A O 1
ATOM 722 N N . VAL A 1 90 ? -7.280 8.384 -7.806 1.00 87.50 90 VAL A N 1
ATOM 723 C CA . VAL A 1 90 ? -7.893 9.696 -8.056 1.00 87.50 90 VAL A CA 1
ATOM 724 C C . VAL A 1 90 ? -9.171 9.487 -8.874 1.00 87.50 90 VAL A C 1
ATOM 726 O O . VAL A 1 90 ? -9.241 8.619 -9.746 1.00 87.50 90 VAL A O 1
ATOM 729 N N . LYS A 1 91 ? -10.215 10.276 -8.593 1.00 83.62 91 LYS A N 1
ATOM 730 C CA . LYS A 1 91 ? -11.450 10.242 -9.389 1.00 83.62 91 LYS A CA 1
ATOM 731 C C . LYS A 1 91 ? -11.118 10.510 -10.860 1.00 83.62 91 LYS A C 1
ATOM 733 O O . LYS A 1 91 ? -10.399 11.458 -11.155 1.00 83.62 91 LYS A O 1
ATOM 738 N N . ASN A 1 92 ? -11.688 9.709 -11.759 1.00 84.88 92 ASN A N 1
ATOM 739 C CA . ASN A 1 92 ? -11.467 9.767 -13.211 1.00 84.88 92 ASN A CA 1
ATOM 740 C C . ASN A 1 92 ? -10.048 9.396 -13.684 1.00 84.88 92 ASN A C 1
ATOM 742 O O . ASN A 1 92 ? -9.719 9.647 -14.838 1.00 84.88 92 ASN A O 1
ATOM 746 N N . GLN A 1 93 ? -9.217 8.791 -12.831 1.00 83.00 93 GLN A N 1
ATOM 747 C CA . GLN A 1 93 ? -7.969 8.171 -13.271 1.00 83.00 93 GLN A CA 1
ATOM 748 C C . GLN A 1 93 ? -8.280 6.881 -14.041 1.00 83.00 93 GLN A C 1
ATOM 750 O O . GLN A 1 93 ? -9.148 6.103 -13.629 1.00 83.00 93 GLN A O 1
ATOM 755 N N . GLU A 1 94 ? -7.577 6.651 -15.150 1.00 84.31 94 GLU A N 1
ATOM 756 C CA . GLU A 1 94 ? -7.678 5.386 -15.873 1.00 84.31 94 GLU A CA 1
ATOM 757 C C . GLU A 1 94 ? -7.250 4.240 -14.957 1.00 84.31 94 GLU A C 1
ATOM 759 O O . GLU A 1 94 ? -6.215 4.292 -14.285 1.00 84.31 94 GLU A O 1
ATOM 764 N N . LYS A 1 95 ? -8.092 3.207 -14.886 1.00 85.31 95 LYS A N 1
ATOM 765 C CA . LYS A 1 95 ? -7.768 2.016 -14.113 1.00 85.31 95 LYS A CA 1
ATOM 766 C C . LYS A 1 95 ? -6.695 1.254 -14.861 1.00 85.31 95 LYS A C 1
ATOM 768 O O . LYS A 1 95 ? -6.894 0.845 -16.002 1.00 85.31 95 LYS A O 1
ATOM 773 N N . MET A 1 96 ? -5.586 1.023 -14.185 1.00 87.31 96 MET A N 1
ATOM 774 C CA . MET A 1 96 ? -4.601 0.078 -14.669 1.00 87.31 96 MET A CA 1
ATOM 775 C C . MET A 1 96 ? -5.142 -1.338 -14.511 1.00 87.31 96 MET A C 1
ATOM 777 O O . MET A 1 96 ? -5.637 -1.691 -13.439 1.00 87.31 96 MET A O 1
ATOM 781 N N . ILE A 1 97 ? -5.010 -2.128 -15.571 1.00 85.69 97 ILE A N 1
ATOM 782 C CA . ILE A 1 97 ? -5.153 -3.580 -15.524 1.00 85.69 97 ILE A CA 1
ATOM 783 C C . ILE A 1 97 ? -3.757 -4.135 -15.206 1.00 85.69 97 ILE A C 1
ATOM 785 O O . ILE A 1 97 ? -2.791 -3.686 -15.839 1.00 85.69 97 ILE A O 1
ATOM 789 N N . PRO A 1 98 ? -3.624 -5.029 -14.214 1.00 83.94 98 PRO A N 1
ATOM 790 C CA . PRO A 1 98 ? -2.348 -5.674 -13.935 1.00 83.94 98 PRO A CA 1
ATOM 791 C C . PRO A 1 98 ? -1.888 -6.485 -15.151 1.00 83.94 98 PRO A C 1
ATOM 793 O O . PRO A 1 98 ? -2.692 -7.172 -15.780 1.00 83.94 98 PRO A O 1
ATOM 796 N N . GLU A 1 99 ? -0.608 -6.369 -15.506 1.00 83.94 99 GLU A N 1
ATOM 797 C CA . GLU A 1 99 ? 0.009 -7.174 -16.571 1.00 83.94 99 GLU A CA 1
ATOM 798 C C . GLU A 1 99 ? 0.626 -8.457 -16.012 1.00 83.94 99 GLU A C 1
ATOM 800 O O . GLU A 1 99 ? 0.919 -9.384 -16.769 1.00 83.94 99 GLU A O 1
ATOM 805 N N . MET A 1 100 ? 0.853 -8.521 -14.697 1.00 76.31 100 MET A N 1
ATOM 806 C CA . MET A 1 100 ? 1.325 -9.741 -14.056 1.00 76.31 100 MET A CA 1
ATOM 807 C C . MET A 1 100 ? 0.237 -10.813 -14.043 1.00 76.31 100 MET A C 1
ATOM 809 O O . MET A 1 100 ? -0.890 -10.572 -13.615 1.00 76.31 100 MET A O 1
ATOM 813 N N . GLU A 1 101 ? 0.605 -12.010 -14.503 1.00 75.62 101 GLU A N 1
ATOM 814 C CA . GLU A 1 101 ? -0.244 -13.196 -14.422 1.00 75.62 101 GLU A CA 1
ATOM 815 C C . GLU A 1 101 ? -0.564 -13.520 -12.957 1.00 75.62 101 GLU A C 1
ATOM 817 O O . GLU A 1 101 ? 0.275 -13.365 -12.063 1.00 75.62 101 GLU A O 1
ATOM 822 N N . GLU A 1 102 ? -1.787 -13.980 -12.705 1.00 67.00 102 GLU A N 1
ATOM 823 C CA . GLU A 1 102 ? -2.217 -14.394 -11.374 1.00 67.00 102 GLU A CA 1
ATOM 824 C C . GLU A 1 102 ? -1.314 -15.528 -10.856 1.00 67.00 102 GLU A C 1
ATOM 826 O O . GLU A 1 102 ? -1.079 -16.520 -11.541 1.00 67.00 102 GLU A O 1
ATOM 831 N N . GLY A 1 103 ? -0.743 -15.351 -9.662 1.00 66.19 103 GLY A N 1
ATOM 832 C CA . GLY A 1 103 ? 0.221 -16.292 -9.075 1.00 66.19 103 GLY A CA 1
ATOM 833 C C . GLY A 1 103 ? 1.669 -16.140 -9.563 1.00 66.19 103 GLY A C 1
ATOM 834 O O . GLY A 1 103 ? 2.574 -16.743 -8.980 1.00 66.19 103 GLY A O 1
ATOM 835 N N . TRP A 1 104 ? 1.942 -15.303 -10.570 1.00 74.44 104 TRP A N 1
ATOM 836 C CA . TRP A 1 104 ? 3.313 -15.026 -10.995 1.00 74.44 104 TRP A CA 1
ATOM 837 C C . TRP A 1 104 ? 4.003 -14.030 -10.056 1.00 74.44 104 TRP A C 1
ATOM 839 O O . TRP A 1 104 ? 3.453 -12.996 -9.680 1.00 74.44 104 TRP A O 1
ATOM 849 N N . MET A 1 105 ? 5.253 -14.329 -9.689 1.00 70.50 105 MET A N 1
ATOM 850 C CA . MET A 1 105 ? 6.070 -13.480 -8.820 1.00 70.50 105 MET A CA 1
ATOM 851 C C . MET A 1 105 ? 7.521 -13.464 -9.320 1.00 70.50 105 MET A C 1
ATOM 853 O O . MET A 1 105 ? 8.060 -14.535 -9.614 1.00 70.50 105 MET A O 1
ATOM 857 N N . PRO A 1 106 ? 8.201 -12.304 -9.354 1.00 76.81 106 PRO A N 1
ATOM 858 C CA . PRO A 1 106 ? 9.642 -12.244 -9.577 1.00 76.81 106 PRO A CA 1
ATOM 859 C C . PRO A 1 106 ? 10.426 -13.112 -8.579 1.00 76.81 106 PRO A C 1
ATOM 861 O O . PRO A 1 106 ? 10.065 -13.214 -7.404 1.00 76.81 106 PRO A O 1
ATOM 864 N N . GLU A 1 107 ? 11.557 -13.672 -9.009 1.00 81.06 107 GLU A N 1
ATOM 865 C CA . GLU A 1 107 ? 12.371 -14.590 -8.191 1.00 81.06 107 GLU A CA 1
ATOM 866 C C . GLU A 1 107 ? 12.860 -13.959 -6.882 1.00 81.06 107 GLU A C 1
ATOM 868 O O . GLU A 1 107 ? 12.904 -14.603 -5.833 1.00 81.06 107 GLU A O 1
ATOM 873 N N . TRP A 1 108 ? 13.172 -12.661 -6.903 1.00 77.75 108 TRP A N 1
ATOM 874 C CA . TRP A 1 108 ? 13.574 -11.947 -5.693 1.00 77.75 108 TRP A CA 1
ATOM 875 C C . TRP A 1 108 ? 12.444 -11.880 -4.653 1.00 77.75 108 TRP A C 1
ATOM 877 O O . TRP A 1 108 ? 12.725 -11.867 -3.453 1.00 77.75 108 TRP A O 1
ATOM 887 N N . ILE A 1 109 ? 11.180 -11.893 -5.093 1.00 79.06 109 ILE A N 1
ATOM 888 C CA . ILE A 1 109 ? 10.000 -11.927 -4.219 1.00 79.06 109 ILE A CA 1
ATOM 889 C C . ILE A 1 109 ? 9.774 -13.329 -3.694 1.00 79.06 109 ILE A C 1
ATOM 891 O O . ILE A 1 109 ? 9.582 -13.483 -2.491 1.00 79.06 109 ILE A O 1
ATOM 895 N N . LYS A 1 110 ? 9.863 -14.352 -4.553 1.00 80.50 110 LYS A N 1
ATOM 896 C CA . LYS A 1 110 ? 9.802 -15.751 -4.108 1.00 80.50 110 LYS A CA 1
ATOM 897 C C . LYS A 1 110 ? 10.840 -16.016 -3.025 1.00 80.50 110 LYS A C 1
ATOM 899 O O . LYS A 1 110 ? 10.518 -16.590 -1.995 1.00 80.50 110 LYS A O 1
ATOM 904 N N . LYS A 1 111 ? 12.061 -15.503 -3.197 1.00 81.06 111 LYS A N 1
ATOM 905 C CA . LYS A 1 111 ? 13.119 -15.582 -2.183 1.00 81.06 111 LYS A CA 1
ATOM 906 C C . LYS A 1 111 ? 12.781 -14.806 -0.907 1.00 81.06 111 LYS A C 1
ATOM 908 O O . LYS A 1 111 ? 13.068 -15.289 0.184 1.00 81.06 111 LYS A O 1
ATOM 913 N N . LEU A 1 112 ? 12.183 -13.619 -1.020 1.00 74.94 112 LEU A N 1
ATOM 914 C CA . LEU A 1 112 ? 11.756 -12.819 0.134 1.00 74.94 112 LEU A CA 1
ATOM 915 C C . LEU A 1 112 ? 10.647 -13.515 0.945 1.00 74.94 112 LEU A C 1
ATOM 917 O O . LEU A 1 112 ? 10.664 -13.453 2.174 1.00 74.94 112 LEU A O 1
ATOM 921 N N . LEU A 1 113 ? 9.704 -14.164 0.258 1.00 71.12 113 LEU A N 1
ATOM 922 C CA . LEU A 1 113 ? 8.607 -14.924 0.858 1.00 71.12 113 LEU A CA 1
ATOM 923 C C . LEU A 1 113 ? 9.085 -16.270 1.408 1.00 71.12 113 LEU A C 1
ATOM 925 O O . LEU A 1 113 ? 8.768 -16.606 2.539 1.00 71.12 113 LEU A O 1
ATOM 929 N N . GLY A 1 114 ? 9.929 -16.995 0.675 1.00 65.56 114 GLY A N 1
ATOM 930 C CA . GLY A 1 114 ? 10.539 -18.244 1.135 1.00 65.56 114 GLY A CA 1
ATOM 931 C C . GLY A 1 114 ? 11.468 -18.057 2.339 1.00 65.56 114 GLY A C 1
ATOM 932 O O . GLY A 1 114 ? 11.608 -18.958 3.156 1.00 65.56 114 GLY A O 1
ATOM 933 N N . ALA A 1 115 ? 12.059 -16.869 2.509 1.00 56.28 115 ALA A N 1
ATOM 934 C CA . ALA A 1 115 ? 12.808 -16.514 3.716 1.00 56.28 115 ALA A CA 1
ATOM 935 C C . ALA A 1 115 ? 11.909 -16.220 4.937 1.00 56.28 115 ALA A C 1
ATOM 937 O O . ALA A 1 115 ? 12.406 -16.196 6.060 1.00 56.28 115 ALA A O 1
ATOM 938 N N . ASN A 1 116 ? 10.607 -15.996 4.731 1.00 51.88 116 ASN A N 1
ATOM 939 C CA . ASN A 1 116 ? 9.603 -15.754 5.766 1.00 51.88 116 ASN A CA 1
ATOM 940 C C . ASN A 1 116 ? 8.401 -16.694 5.543 1.00 51.88 116 ASN A C 1
ATOM 942 O O . ASN A 1 116 ? 7.343 -16.208 5.159 1.00 51.88 116 ASN A O 1
ATOM 946 N N . ASN A 1 117 ? 8.592 -18.009 5.738 1.00 46.25 117 ASN A N 1
ATOM 947 C CA . ASN A 1 117 ? 7.576 -19.081 5.722 1.00 46.25 117 ASN A CA 1
ATOM 948 C C . ASN A 1 117 ? 6.235 -18.730 5.044 1.00 46.25 117 ASN A C 1
ATOM 950 O O . ASN A 1 117 ? 5.326 -18.184 5.677 1.00 46.25 117 ASN A O 1
ATOM 954 N N . LEU A 1 118 ? 6.082 -19.136 3.783 1.00 43.22 118 LEU A N 1
ATOM 955 C CA . LEU A 1 118 ? 4.758 -19.339 3.197 1.00 43.22 118 LEU A CA 1
ATOM 956 C C . LEU A 1 118 ? 4.058 -20.496 3.943 1.00 43.22 118 LEU A C 1
ATOM 958 O O . LEU A 1 118 ? 4.739 -21.450 4.327 1.00 43.22 118 LEU A O 1
ATOM 962 N N . PRO A 1 119 ? 2.732 -20.446 4.176 1.00 39.91 119 PRO A N 1
ATOM 963 C CA . PRO A 1 119 ? 1.986 -21.676 4.410 1.00 39.91 119 PRO A CA 1
ATOM 964 C C . PRO A 1 119 ? 2.128 -22.556 3.164 1.00 39.91 119 PRO A C 1
ATOM 966 O O . PRO A 1 119 ? 2.051 -22.031 2.052 1.00 39.91 119 PRO A O 1
ATOM 969 N N . ASP A 1 120 ? 2.366 -23.853 3.367 1.00 41.22 120 ASP A N 1
ATOM 970 C CA . ASP A 1 120 ? 2.395 -24.867 2.308 1.00 41.22 120 ASP A CA 1
ATOM 971 C C . ASP A 1 120 ? 1.112 -24.775 1.475 1.00 41.22 120 ASP A C 1
ATOM 973 O O . ASP A 1 120 ? 0.055 -25.282 1.849 1.00 41.22 120 ASP A O 1
ATOM 977 N N . VAL A 1 121 ? 1.208 -24.093 0.343 1.00 46.31 121 VAL A N 1
ATOM 978 C CA . VAL A 1 121 ? 0.326 -24.286 -0.796 1.00 46.31 121 VAL A CA 1
ATOM 979 C C . VAL A 1 121 ? 1.179 -25.093 -1.765 1.00 46.31 121 VAL A C 1
ATOM 981 O O . VAL A 1 121 ? 2.124 -24.564 -2.338 1.00 46.31 121 VAL A O 1
ATOM 984 N N . ASP A 1 122 ? 0.901 -26.396 -1.800 1.00 45.34 122 ASP A N 1
ATOM 985 C CA . ASP A 1 122 ? 1.653 -27.489 -2.443 1.00 45.34 122 ASP A CA 1
ATOM 986 C C . ASP A 1 122 ? 2.628 -28.280 -1.549 1.00 45.34 122 ASP A C 1
ATOM 988 O O . ASP A 1 122 ? 3.718 -28.664 -1.980 1.00 45.34 122 ASP A O 1
ATOM 992 N N . ALA A 1 123 ? 2.201 -28.658 -0.337 1.00 41.28 123 ALA A N 1
ATOM 993 C CA . ALA A 1 123 ? 2.653 -29.953 0.169 1.00 41.28 123 ALA A CA 1
ATOM 994 C C . ALA A 1 123 ? 2.003 -31.034 -0.720 1.00 41.28 123 ALA A C 1
ATOM 996 O O . ALA A 1 123 ? 0.769 -31.069 -0.787 1.00 41.28 123 ALA A O 1
ATOM 997 N N . PRO A 1 124 ? 2.766 -31.887 -1.432 1.00 40.47 124 PRO A N 1
ATOM 998 C CA . PRO A 1 124 ? 2.173 -33.052 -2.076 1.00 40.47 124 PRO A CA 1
ATOM 999 C C . PRO A 1 124 ? 1.417 -33.848 -1.010 1.00 40.47 124 PRO A C 1
ATOM 1001 O O . PRO A 1 124 ? 1.928 -34.009 0.103 1.00 40.47 124 PRO A O 1
ATOM 1004 N N . GLU A 1 125 ? 0.198 -34.297 -1.330 1.00 45.38 125 GLU A N 1
ATOM 1005 C CA . GLU A 1 125 ? -0.548 -35.207 -0.462 1.00 45.38 125 GLU A CA 1
ATOM 1006 C C . GLU A 1 125 ? 0.395 -36.333 -0.037 1.00 45.38 125 GLU A C 1
ATOM 1008 O O . GLU A 1 125 ? 1.014 -37.002 -0.869 1.00 45.38 125 GLU A O 1
ATOM 1013 N N . PHE A 1 126 ? 0.573 -36.463 1.275 1.00 45.22 126 PHE A N 1
ATOM 1014 C CA . PHE A 1 126 ? 1.314 -37.560 1.862 1.00 45.22 126 PHE A CA 1
ATOM 1015 C C . PHE A 1 126 ? 0.508 -38.822 1.548 1.00 45.22 126 PHE A C 1
ATOM 1017 O O . PHE A 1 126 ? -0.538 -39.056 2.150 1.00 45.22 126 PHE A O 1
ATOM 1024 N N . ASP A 1 127 ? 0.941 -39.557 0.527 1.00 50.69 127 ASP A N 1
ATOM 1025 C CA . ASP A 1 127 ? 0.379 -40.852 0.177 1.00 50.69 127 ASP A CA 1
ATOM 1026 C C . ASP A 1 127 ? 0.726 -41.820 1.313 1.00 50.69 127 ASP A C 1
ATOM 1028 O O . ASP A 1 127 ? 1.885 -42.203 1.497 1.00 50.69 127 ASP A O 1
ATOM 1032 N N . ASP A 1 128 ? -0.279 -42.131 2.132 1.00 46.81 128 ASP A N 1
ATOM 1033 C CA . ASP A 1 128 ? -0.176 -42.982 3.323 1.00 46.81 128 ASP A CA 1
ATOM 1034 C C . ASP A 1 128 ? 0.032 -44.475 2.969 1.00 46.81 128 ASP A C 1
ATOM 1036 O O . ASP A 1 128 ? 0.032 -45.333 3.852 1.00 46.81 128 ASP A O 1
ATOM 1040 N N . ASP A 1 129 ? 0.280 -44.808 1.697 1.00 53.09 129 ASP A N 1
ATOM 1041 C CA . ASP A 1 129 ? 0.611 -46.156 1.227 1.00 53.09 129 ASP A CA 1
ATOM 1042 C C . ASP A 1 129 ? 2.121 -46.471 1.314 1.00 53.09 129 ASP A C 1
ATOM 1044 O O . ASP A 1 129 ? 2.770 -46.884 0.347 1.00 53.09 129 ASP A O 1
ATOM 1048 N N . ILE A 1 130 ? 2.703 -46.355 2.514 1.00 50.19 130 ILE A N 1
ATOM 1049 C CA . ILE A 1 130 ? 3.970 -47.035 2.829 1.00 50.19 130 ILE A CA 1
ATOM 1050 C C . ILE A 1 130 ? 3.621 -48.406 3.430 1.00 50.19 130 ILE A C 1
ATOM 1052 O O . ILE A 1 130 ? 3.075 -48.461 4.533 1.00 50.19 130 ILE A O 1
ATOM 1056 N N . PRO A 1 131 ? 3.914 -49.533 2.756 1.00 48.03 131 PRO A N 1
ATOM 1057 C CA . PRO A 1 131 ? 3.629 -50.846 3.316 1.00 48.03 131 PRO A CA 1
ATOM 1058 C C . PRO A 1 131 ? 4.518 -51.101 4.543 1.00 48.03 131 PRO A C 1
ATOM 1060 O O . PRO A 1 131 ? 5.724 -50.854 4.500 1.00 48.03 131 PRO A O 1
ATOM 1063 N N . PHE A 1 132 ? 3.877 -51.580 5.614 1.00 56.00 132 PHE A N 1
ATOM 1064 C CA . PHE A 1 132 ? 4.454 -51.929 6.920 1.00 56.00 132 PHE A CA 1
ATOM 1065 C C . PHE A 1 132 ? 5.700 -52.824 6.851 1.00 56.00 132 PHE A C 1
ATOM 1067 O O . PHE A 1 132 ? 5.707 -53.777 6.036 1.00 56.00 132 PHE A O 1
#

InterPro domains:
  IPR059222 NGO0469-like [NF046043] (1-99)

Solvent-accessible surface area (backbone atoms only — not comparable to full-atom values): 8694 Å² total; per-residue (Å²): 91,76,44,82,46,90,59,59,31,85,64,70,100,52,44,77,36,58,41,76,49,77,51,90,68,71,99,45,68,50,95,86,29,66,48,34,54,40,51,24,45,31,68,74,44,79,79,50,81,67,46,65,77,60,70,74,68,72,79,52,63,93,57,74,63,38,74,43,76,42,79,39,79,41,95,87,61,62,78,41,80,39,81,74,47,42,32,49,57,63,88,92,56,83,79,78,75,81,84,70,56,89,92,65,71,60,68,73,51,52,50,57,41,65,75,56,73,67,79,82,82,79,66,74,81,80,74,82,82,69,85,130

Sequence (132 aa):
LGFEIDERQEEGDYAGKRFFLTKTYTLTLGEKANLRKDLESWRTRSFTAEELKGFDLENLLNVNCNLNLVEKPRKSGGIWVNIASINPPVKNQEKMIPEMEEGWMPEWIKKLLGANNLPDVDAPEFDDDIPF

pLDDT: mean 81.51, std 15.38, range [39.91, 96.44]

Radius of gyration: 18.38 Å; Cα contacts (8 Å, |Δi|>4): 126; chains: 1; bounding box: 43×62×37 Å

Organism: NCBI:txid412755

Foldseek 3Di:
DKDFDPDADCDDPRHPGTDMDDDDFDPACPPPGPVQVQVCQAVVHHDDPVVNVDPDCVVCVLADWDFDWDWDADPVGDIDIDGPHIHYDDPPDDRDGHPDDVPDDPPVVVVVDVVPDDDDPDPPPPPPPDDD